Protein AF-A0A2M8KUU0-F1 (afdb_monomer)

Solvent-accessible surface area (backbone atoms only — not comparable to full-atom values): 4617 Å² total; per-residue (Å²): 87,98,78,53,94,86,51,46,75,42,69,41,63,88,51,82,80,48,78,71,33,41,28,40,31,35,44,75,90,42,82,45,80,31,26,34,38,69,60,96,89,40,73,34,36,38,50,60,47,86,94,48,73,73,44,66,68,88,84,36,76,48,77,62,19,28,54,79,47,75,52,75,86,83,132

InterPro domains:
  IPR015927 Peptidase S24/S26A/S26B/S26C [PF00717] (2-67)
  IPR036286 LexA/Signal peptidase-like superfamily [SSF51306] (2-74)
  IPR039418 LexA-like [cd06529] (5-67)
  IPR050077 LexA repressor [PTHR33516] (1-74)

Radius of gyration: 12.54 Å; Cα contacts (8 Å, |Δi|>4): 144; chains: 1; bounding box: 25×26×40 Å

Nearest PDB structures (foldseek):
  6a2r-assembly1_A  TM=8.467E-01  e=1.622E-05  Mycobacterium tuberculosis H37Rv
  6a2s-assembly1_C  TM=8.529E-01  e=1.929E-05  Mycobacterium tuberculosis H37Rv
  2ho0-assembly1_A  TM=8.162E-01  e=3.062E-05  Escherichia coli
  2hnf-assembly1_A  TM=8.123E-01  e=4.587E-05  Escherichia coli
  1jhf-assembly1_B  TM=8.151E-01  e=6.872E-05  Escherichia coli

Organism: NCBI:txid1974854

Secondary structure (DSSP, 8-state):
----TTPEEEEETTPPPPTT-EEEEEETTEEEEEEEEEETTEEEEE-SSTTSPPBPPSS-EEEEEEEEEEE----

Structure (mmCIF, N/CA/C/O backbone):
data_AF-A0A2M8KUU0-F1
#
_entry.id   AF-A0A2M8KUU0-F1
#
loop_
_atom_site.group_PDB
_atom_site.id
_atom_site.type_symbol
_atom_site.label_atom_id
_atom_site.label_alt_id
_atom_site.label_comp_id
_atom_site.label_asym_id
_atom_site.label_entity_id
_atom_site.label_seq_id
_atom_site.pdbx_PDB_ins_code
_atom_site.Cartn_x
_atom_site.Cartn_y
_atom_site.Cartn_z
_atom_site.occupancy
_atom_site.B_iso_or_equiv
_atom_site.auth_seq_id
_atom_site.auth_comp_id
_atom_site.auth_asym_id
_atom_site.auth_atom_id
_atom_site.pdbx_PDB_model_num
ATOM 1 N N . ALA A 1 1 ? 4.491 5.739 -7.414 1.00 60.47 1 ALA A N 1
ATOM 2 C CA . ALA A 1 1 ? 5.013 4.368 -7.199 1.00 60.47 1 ALA A CA 1
ATOM 3 C C . ALA A 1 1 ? 5.253 3.803 -8.574 1.00 60.47 1 ALA A C 1
ATOM 5 O O . ALA A 1 1 ? 4.404 4.000 -9.429 1.00 60.47 1 ALA A O 1
ATOM 6 N N . GLY A 1 2 ? 6.389 3.149 -8.789 1.00 71.62 2 GLY A N 1
ATOM 7 C CA . GLY A 1 2 ? 6.757 2.577 -10.086 1.00 71.62 2 GLY A CA 1
ATOM 8 C C . GLY A 1 2 ? 5.988 1.309 -10.464 1.00 71.62 2 GLY A C 1
ATOM 9 O O . GLY A 1 2 ? 6.503 0.547 -11.271 1.00 71.62 2 GLY A O 1
ATOM 10 N N . VAL A 1 3 ? 4.809 1.079 -9.871 1.00 80.50 3 VAL A N 1
ATOM 11 C CA . VAL A 1 3 ? 3.915 -0.031 -10.219 1.00 80.50 3 VAL A CA 1
ATOM 12 C C . VAL A 1 3 ? 3.033 0.443 -11.362 1.00 80.50 3 VAL A C 1
ATOM 14 O O . VAL A 1 3 ? 2.291 1.414 -11.205 1.00 80.50 3 VAL A O 1
ATOM 17 N N . LEU A 1 4 ? 3.148 -0.211 -12.507 1.00 84.12 4 LEU A N 1
ATOM 18 C CA . LEU A 1 4 ? 2.376 0.078 -13.707 1.00 84.12 4 LEU A CA 1
ATOM 19 C C . LEU A 1 4 ? 1.385 -1.058 -13.989 1.00 84.12 4 LEU A C 1
ATOM 21 O O . LEU A 1 4 ? 1.574 -2.180 -13.513 1.00 84.12 4 LEU A O 1
ATOM 25 N N . PRO A 1 5 ? 0.324 -0.791 -14.767 1.00 85.00 5 PRO A N 1
ATOM 26 C CA . PRO A 1 5 ? -0.552 -1.847 -15.256 1.00 85.00 5 PRO A CA 1
ATOM 27 C C . PRO A 1 5 ? 0.246 -2.952 -15.963 1.00 85.00 5 PRO A C 1
ATOM 29 O O . PRO A 1 5 ? 1.111 -2.663 -16.787 1.00 85.00 5 PRO A O 1
ATOM 32 N N . GLY A 1 6 ? -0.048 -4.211 -15.631 1.00 87.94 6 GLY A N 1
ATOM 33 C CA . GLY A 1 6 ? 0.669 -5.386 -16.146 1.00 87.94 6 GLY A CA 1
ATOM 34 C C . GLY A 1 6 ? 1.825 -5.871 -15.265 1.00 87.94 6 GLY A C 1
ATOM 35 O O . GLY A 1 6 ? 2.350 -6.958 -15.502 1.00 87.94 6 GLY A O 1
ATOM 36 N N . ASP A 1 7 ? 2.193 -5.120 -14.226 1.00 91.69 7 ASP A N 1
ATOM 37 C CA . ASP A 1 7 ? 3.178 -5.567 -13.243 1.00 91.69 7 ASP A CA 1
ATOM 38 C C . ASP A 1 7 ? 2.648 -6.682 -12.343 1.00 91.69 7 ASP A C 1
ATOM 40 O O . ASP A 1 7 ? 1.493 -6.672 -11.912 1.00 91.69 7 ASP A O 1
ATOM 44 N N . MET A 1 8 ? 3.541 -7.594 -11.963 1.00 91.94 8 MET A N 1
ATOM 45 C CA . MET A 1 8 ? 3.280 -8.583 -10.921 1.00 91.94 8 MET A CA 1
ATOM 46 C C . MET A 1 8 ? 3.902 -8.131 -9.600 1.00 91.94 8 MET A C 1
ATOM 48 O O . MET A 1 8 ? 5.108 -7.889 -9.526 1.00 91.94 8 MET A O 1
ATOM 52 N N . ALA A 1 9 ? 3.093 -8.049 -8.543 1.00 91.69 9 ALA A N 1
ATOM 53 C CA . ALA A 1 9 ? 3.554 -7.705 -7.201 1.00 91.69 9 ALA A CA 1
ATOM 54 C C . ALA A 1 9 ? 3.757 -8.954 -6.334 1.00 91.69 9 ALA A C 1
ATOM 56 O O . ALA A 1 9 ? 2.868 -9.797 -6.223 1.00 91.69 9 ALA A O 1
ATOM 57 N N . ILE A 1 10 ? 4.916 -9.048 -5.682 1.00 92.94 10 ILE A N 1
ATOM 58 C CA . ILE A 1 10 ? 5.231 -10.104 -4.715 1.00 92.94 10 ILE A CA 1
ATOM 59 C C . ILE A 1 10 ? 4.867 -9.610 -3.316 1.00 92.94 10 ILE A C 1
ATOM 61 O O . ILE A 1 10 ? 5.410 -8.602 -2.856 1.00 92.94 10 ILE A O 1
ATOM 65 N N . ILE A 1 11 ? 3.949 -10.316 -2.650 1.00 92.31 11 ILE A N 1
ATOM 66 C CA . ILE A 1 11 ? 3.370 -9.916 -1.362 1.00 92.31 11 ILE A CA 1
ATOM 67 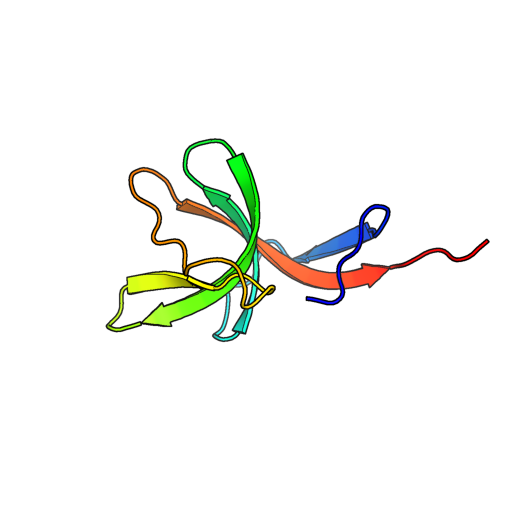C C . ILE A 1 11 ? 3.835 -10.848 -0.242 1.00 92.31 11 ILE A C 1
ATOM 69 O O . ILE A 1 11 ? 3.656 -12.062 -0.319 1.00 92.31 11 ILE A O 1
ATOM 73 N N . GLU A 1 12 ? 4.359 -10.270 0.836 1.00 92.81 12 GLU A N 1
ATOM 74 C CA . GLU A 1 12 ? 4.628 -10.956 2.100 1.00 92.81 12 GLU A CA 1
ATOM 75 C C . GLU A 1 12 ? 3.456 -10.738 3.072 1.00 92.81 12 GLU A C 1
ATOM 77 O O . GLU A 1 12 ? 3.167 -9.606 3.462 1.00 92.81 12 GLU A O 1
ATOM 82 N N . ARG A 1 13 ? 2.770 -11.821 3.469 1.00 86.19 13 ARG A N 1
ATOM 83 C CA . ARG A 1 13 ? 1.560 -11.759 4.318 1.00 86.19 13 ARG A CA 1
ATOM 84 C C . ARG A 1 13 ? 1.836 -11.535 5.809 1.00 86.19 13 ARG A C 1
ATOM 86 O O . ARG A 1 13 ? 0.977 -11.020 6.508 1.00 86.19 13 ARG A O 1
ATOM 93 N N . SER A 1 14 ? 3.004 -11.933 6.310 1.00 73.00 14 SER A N 1
ATOM 94 C CA . SER A 1 14 ? 3.324 -11.958 7.750 1.00 73.00 14 SER A CA 1
ATOM 95 C C . SER A 1 14 ? 4.033 -10.699 8.268 1.00 73.00 14 SER A C 1
ATOM 97 O O . SER A 1 14 ? 4.530 -10.689 9.393 1.00 73.00 14 SER A O 1
ATOM 99 N N . GLY A 1 15 ? 4.113 -9.638 7.462 1.00 66.25 15 GLY A N 1
ATOM 100 C CA . GLY A 1 15 ? 4.782 -8.396 7.838 1.00 66.25 15 GLY A CA 1
ATOM 101 C C . GLY A 1 15 ? 3.810 -7.364 8.400 1.00 66.25 15 GLY A C 1
ATOM 102 O O . GLY A 1 15 ? 2.898 -6.937 7.698 1.00 66.25 15 GLY A O 1
ATOM 103 N N . ASN A 1 16 ? 4.050 -6.891 9.627 1.00 80.06 16 ASN A N 1
ATOM 104 C CA . ASN A 1 16 ? 3.506 -5.597 10.041 1.00 80.06 16 ASN A CA 1
ATOM 105 C C . ASN A 1 16 ? 4.105 -4.516 9.123 1.00 80.06 16 ASN A C 1
ATOM 107 O O . ASN A 1 16 ? 5.337 -4.412 9.068 1.00 80.06 16 ASN A O 1
ATOM 111 N N . PRO A 1 17 ? 3.283 -3.717 8.420 1.00 86.38 17 PRO A N 1
ATOM 112 C CA . PRO A 1 17 ? 3.787 -2.669 7.545 1.00 86.38 17 PRO A CA 1
ATOM 113 C C . PRO A 1 17 ? 4.614 -1.652 8.325 1.00 86.38 17 PRO A C 1
ATOM 115 O O . PRO A 1 17 ? 4.211 -1.193 9.401 1.00 86.38 17 PRO A O 1
ATOM 118 N N . ARG A 1 18 ? 5.770 -1.287 7.779 1.00 88.25 18 ARG A N 1
ATOM 119 C CA . ARG A 1 18 ? 6.601 -0.198 8.291 1.00 88.25 18 ARG A CA 1
ATOM 120 C C . ARG A 1 18 ? 6.273 1.095 7.561 1.00 88.25 18 ARG A C 1
ATOM 122 O O . ARG A 1 18 ? 5.644 1.093 6.505 1.00 88.25 18 ARG A O 1
ATOM 129 N N . GLU A 1 19 ? 6.691 2.213 8.143 1.00 87.81 19 GLU A N 1
ATOM 130 C CA . GLU A 1 19 ? 6.541 3.521 7.509 1.00 87.81 19 GLU A CA 1
ATOM 131 C C . GLU A 1 19 ? 7.112 3.488 6.086 1.00 87.81 19 GLU A C 1
ATOM 133 O O . GLU A 1 19 ? 8.213 2.990 5.857 1.00 87.81 19 GLU A O 1
ATOM 138 N N . SER A 1 20 ? 6.354 4.021 5.132 1.00 86.62 20 SER A N 1
ATOM 139 C CA . SER A 1 20 ? 6.679 4.032 3.707 1.00 86.62 20 SER A CA 1
ATOM 140 C C . SER A 1 20 ? 6.658 2.686 2.967 1.00 86.62 20 SER A C 1
ATOM 142 O O . SER A 1 20 ? 6.911 2.693 1.757 1.00 86.62 20 SER A O 1
ATOM 144 N N . ASP A 1 21 ? 6.296 1.566 3.598 1.00 90.25 21 ASP A N 1
ATOM 145 C CA . ASP A 1 21 ? 6.080 0.296 2.889 1.00 90.25 21 ASP A CA 1
ATOM 146 C C . ASP A 1 21 ? 4.905 0.407 1.908 1.00 90.25 21 ASP A C 1
ATOM 148 O O . ASP A 1 21 ? 3.935 1.119 2.155 1.00 90.25 21 ASP A O 1
ATOM 152 N N . ILE A 1 22 ? 4.957 -0.305 0.781 1.00 90.25 22 ILE A N 1
ATOM 153 C CA . ILE A 1 22 ? 3.787 -0.437 -0.096 1.00 90.25 22 ILE A CA 1
ATOM 154 C C . ILE A 1 22 ? 2.988 -1.640 0.393 1.00 90.25 22 ILE A C 1
ATOM 156 O O . ILE A 1 22 ? 3.532 -2.734 0.500 1.00 90.25 22 ILE A O 1
ATOM 160 N N . VAL A 1 23 ? 1.704 -1.449 0.669 1.00 91.25 23 VAL A N 1
ATOM 161 C CA . VAL A 1 23 ? 0.817 -2.503 1.165 1.00 91.25 23 VAL A CA 1
ATOM 162 C C . VAL A 1 23 ? -0.255 -2.844 0.150 1.00 91.25 23 VAL A C 1
ATOM 164 O O . VAL A 1 23 ? -0.762 -1.965 -0.550 1.00 91.25 23 VAL A O 1
ATOM 167 N N . LEU A 1 24 ? -0.618 -4.123 0.115 1.00 91.50 24 LEU A N 1
ATOM 168 C CA . LEU A 1 24 ? -1.884 -4.562 -0.445 1.00 91.50 24 LEU A CA 1
ATOM 169 C C . LEU A 1 24 ? -2.945 -4.427 0.640 1.00 91.50 24 LEU A C 1
ATOM 171 O O . LEU A 1 24 ? -2.89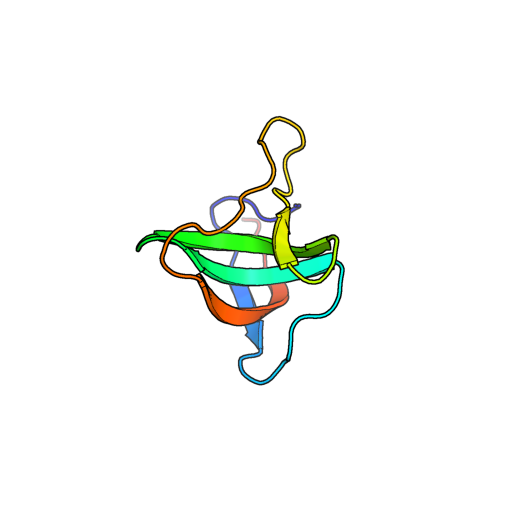6 -5.121 1.658 1.00 91.50 24 LEU A O 1
ATOM 175 N N . ALA A 1 25 ? -3.889 -3.526 0.414 1.00 89.81 25 ALA A N 1
ATOM 176 C CA . ALA A 1 25 ? -4.969 -3.248 1.339 1.00 89.81 25 ALA A CA 1
ATOM 177 C C . ALA A 1 25 ? -6.318 -3.333 0.633 1.00 89.81 25 ALA A C 1
ATOM 179 O O . ALA A 1 25 ? -6.428 -3.058 -0.564 1.00 89.81 25 ALA A O 1
ATOM 180 N N . ARG A 1 26 ? -7.344 -3.687 1.399 1.00 90.06 26 ARG A N 1
ATOM 181 C CA . ARG A 1 26 ? -8.736 -3.480 1.029 1.00 90.06 26 ARG A CA 1
ATOM 182 C C . ARG A 1 26 ? -9.273 -2.321 1.857 1.00 90.06 26 ARG A C 1
ATOM 184 O O . ARG A 1 26 ? -9.153 -2.349 3.081 1.00 90.06 26 ARG A O 1
ATOM 191 N N . VAL A 1 27 ? -9.782 -1.302 1.179 1.00 87.44 27 VAL A N 1
ATOM 192 C CA . VAL A 1 27 ? -10.283 -0.059 1.774 1.00 87.44 27 VAL A CA 1
ATOM 193 C C . VAL A 1 27 ? -11.707 0.127 1.300 1.00 87.44 27 VAL A C 1
ATOM 195 O O . VAL A 1 27 ? -11.926 0.158 0.092 1.00 87.44 27 VAL A O 1
ATOM 198 N N . ASP A 1 28 ? -12.652 0.205 2.234 1.00 85.88 28 ASP A N 1
ATOM 199 C CA . ASP A 1 28 ? -14.073 0.445 1.948 1.00 85.88 28 ASP A CA 1
ATOM 200 C C . ASP A 1 28 ? -14.612 -0.455 0.803 1.00 85.88 28 ASP A C 1
ATOM 202 O O . ASP A 1 28 ? -15.322 -0.027 -0.103 1.00 85.88 28 ASP A O 1
ATOM 206 N N . GLY A 1 29 ? -14.212 -1.735 0.813 1.00 85.31 29 GLY A N 1
ATOM 207 C CA . GLY A 1 29 ? -14.613 -2.744 -0.173 1.00 85.31 29 GLY A CA 1
ATOM 208 C C . GLY A 1 29 ? -13.706 -2.892 -1.403 1.00 85.31 29 GLY A C 1
ATOM 209 O O . GLY A 1 29 ? -13.737 -3.962 -2.024 1.00 85.31 29 GLY A O 1
ATOM 210 N N . GLU A 1 30 ? -12.840 -1.921 -1.705 1.00 86.88 30 GLU 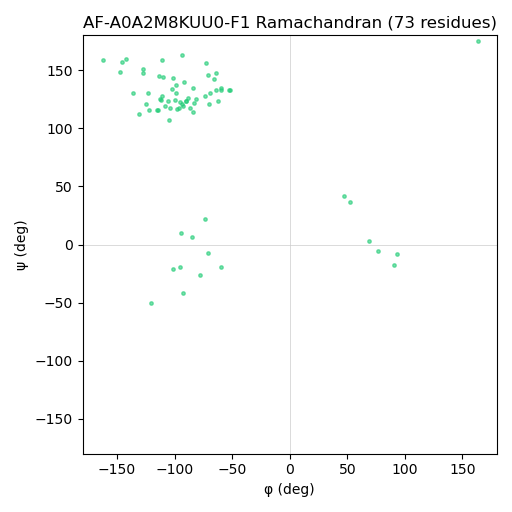A N 1
ATOM 211 C CA . GLU A 1 30 ? -11.980 -1.899 -2.897 1.00 86.88 30 GLU A CA 1
ATOM 212 C C . GLU A 1 30 ? -10.529 -2.312 -2.622 1.00 86.88 30 GLU A C 1
ATOM 214 O O . GLU A 1 30 ? -9.937 -1.979 -1.596 1.00 86.88 30 GLU A O 1
ATOM 219 N N . TRP A 1 31 ? -9.917 -3.021 -3.574 1.00 87.62 31 TRP A N 1
ATOM 220 C CA . TRP A 1 31 ? -8.514 -3.427 -3.490 1.00 87.62 31 TRP A CA 1
ATOM 221 C C . TRP A 1 31 ? -7.576 -2.330 -3.970 1.00 87.62 31 TRP A C 1
ATOM 223 O O . TRP A 1 31 ? -7.761 -1.744 -5.036 1.00 87.62 31 TRP A O 1
ATOM 233 N N . THR A 1 32 ? -6.510 -2.086 -3.211 1.00 87.38 32 THR A N 1
ATOM 234 C CA . THR A 1 32 ? -5.568 -1.023 -3.530 1.00 87.38 32 THR A CA 1
ATOM 235 C C . THR A 1 32 ? -4.135 -1.347 -3.124 1.00 87.38 32 THR A C 1
ATOM 237 O O . THR A 1 32 ? -3.874 -2.021 -2.128 1.00 87.38 32 THR A O 1
ATOM 240 N N . LEU A 1 33 ? -3.190 -0.814 -3.902 1.00 88.62 33 LEU A N 1
ATOM 241 C CA . LEU A 1 33 ? -1.785 -0.704 -3.523 1.00 88.62 33 LEU A CA 1
ATOM 242 C C . LEU A 1 33 ? -1.504 0.746 -3.137 1.00 88.62 33 LEU A C 1
ATOM 244 O O . LEU A 1 33 ? -1.658 1.666 -3.953 1.00 88.62 33 LEU A O 1
ATOM 248 N N . LYS A 1 34 ? -1.116 0.963 -1.883 1.00 88.31 34 LYS A N 1
ATOM 249 C CA . LYS A 1 34 ? -0.829 2.295 -1.336 1.00 88.31 34 LYS A CA 1
ATOM 250 C C . LYS A 1 34 ? 0.359 2.242 -0.395 1.00 88.31 34 LYS A C 1
ATOM 252 O O . LYS A 1 34 ? 0.738 1.176 0.082 1.00 88.31 34 LYS A O 1
ATOM 257 N N . ARG A 1 35 ? 0.970 3.401 -0.162 1.00 89.75 35 ARG A N 1
ATOM 258 C CA . ARG A 1 35 ? 2.066 3.511 0.789 1.00 89.75 35 ARG A CA 1
ATOM 259 C C . ARG A 1 35 ? 1.485 3.621 2.195 1.00 89.75 35 ARG A C 1
ATOM 261 O O . ARG A 1 35 ? 0.655 4.488 2.452 1.00 89.75 35 ARG A O 1
ATOM 268 N N . TRP A 1 36 ? 1.913 2.732 3.073 1.00 88.62 36 TRP A N 1
ATOM 269 C CA . TRP A 1 36 ? 1.588 2.751 4.484 1.00 88.62 36 TRP A CA 1
ATOM 270 C C . TRP A 1 36 ? 2.279 3.924 5.167 1.00 88.62 36 TRP A C 1
ATOM 272 O O . TRP A 1 36 ? 3.486 4.122 5.009 1.00 88.62 36 TRP A O 1
ATOM 282 N N . SER A 1 37 ? 1.515 4.687 5.937 1.00 89.31 37 SER A N 1
ATOM 283 C CA . SER A 1 37 ? 2.042 5.737 6.793 1.00 89.31 37 SER A CA 1
ATOM 284 C C . SER A 1 37 ? 1.218 5.840 8.072 1.00 89.31 37 SER A C 1
ATOM 286 O O . SER A 1 37 ? 0.057 5.416 8.125 1.00 89.31 37 SER A O 1
ATOM 288 N N . ARG A 1 38 ? 1.820 6.385 9.126 1.00 85.38 38 ARG A N 1
ATOM 289 C CA . ARG A 1 38 ? 1.120 6.741 10.361 1.00 85.38 38 ARG A CA 1
ATOM 290 C C . ARG A 1 38 ? 1.303 8.219 10.673 1.00 85.38 38 ARG A C 1
ATOM 292 O O . ARG A 1 38 ? 2.401 8.655 11.002 1.00 85.38 38 ARG A O 1
ATOM 299 N N . ILE A 1 39 ? 0.206 8.974 10.655 1.00 82.62 39 ILE A N 1
ATOM 300 C CA . ILE A 1 39 ? 0.181 10.394 11.027 1.00 82.62 39 ILE A CA 1
ATOM 301 C C . ILE A 1 39 ? -0.627 10.532 12.316 1.00 82.62 39 ILE A C 1
ATOM 303 O O . ILE A 1 39 ? -1.766 10.078 12.393 1.00 82.62 39 ILE A O 1
ATOM 307 N N . ASN A 1 40 ? -0.038 11.138 13.352 1.00 82.81 40 ASN A N 1
ATOM 308 C CA . ASN A 1 40 ? -0.679 11.328 14.664 1.00 82.81 40 ASN A CA 1
ATOM 309 C C . ASN A 1 40 ? -1.258 10.028 15.265 1.00 82.81 40 ASN A C 1
ATOM 311 O O . ASN A 1 40 ? -2.330 10.026 15.865 1.00 82.81 40 ASN A O 1
ATOM 315 N N . GLY A 1 41 ? -0.575 8.898 15.051 1.00 79.69 41 GLY A N 1
ATOM 316 C CA . GLY A 1 41 ? -1.014 7.579 15.520 1.00 79.69 41 GLY A CA 1
ATOM 317 C C . GLY A 1 41 ? -2.137 6.932 14.699 1.00 79.69 41 GLY A C 1
ATOM 318 O O . GLY A 1 41 ? -2.451 5.767 14.936 1.00 79.69 41 GLY A O 1
ATOM 319 N N . LYS A 1 42 ? -2.703 7.630 13.706 1.00 81.31 42 LYS A N 1
ATOM 320 C CA . LYS A 1 42 ? -3.694 7.080 12.776 1.00 81.31 42 LYS A CA 1
ATOM 321 C C . LYS A 1 42 ? -3.017 6.522 11.536 1.00 81.31 42 LYS A C 1
ATOM 323 O O . LYS A 1 42 ? -2.066 7.102 11.015 1.00 81.31 42 LYS A O 1
ATOM 328 N N . VAL A 1 43 ? -3.518 5.386 11.069 1.00 82.62 43 VAL A N 1
ATOM 329 C CA . VAL A 1 43 ? -3.073 4.788 9.812 1.00 82.62 43 VAL A CA 1
ATOM 330 C C . VAL A 1 43 ? -3.634 5.599 8.657 1.00 82.62 43 VAL A C 1
ATOM 332 O O . VAL A 1 43 ? -4.843 5.805 8.575 1.00 82.62 43 VAL A O 1
ATOM 335 N N . VAL A 1 44 ? -2.754 6.012 7.753 1.00 83.19 44 VAL A N 1
ATOM 336 C CA . VAL A 1 44 ? -3.127 6.704 6.524 1.00 83.19 44 VAL A CA 1
ATOM 337 C C . VAL A 1 44 ? -2.494 6.006 5.327 1.00 83.19 44 VAL A C 1
ATOM 339 O O . VAL A 1 44 ? -1.399 5.440 5.408 1.00 83.19 44 VAL A O 1
ATOM 342 N N . LEU A 1 45 ? -3.188 6.041 4.196 1.00 80.69 45 LEU A N 1
ATOM 343 C CA . LEU A 1 45 ? -2.695 5.502 2.939 1.00 80.69 45 LEU A CA 1
ATOM 344 C C . LEU A 1 45 ? -2.278 6.653 2.036 1.00 80.69 45 LEU A C 1
ATOM 346 O O . LEU A 1 45 ? -3.105 7.377 1.478 1.00 80.69 45 LEU A O 1
ATOM 350 N N . VAL A 1 46 ? -0.967 6.811 1.877 1.00 81.06 46 VAL A N 1
ATOM 351 C CA . VAL A 1 46 ? -0.402 7.860 1.034 1.00 81.06 46 VAL A CA 1
ATOM 352 C C . VAL A 1 46 ? -0.412 7.365 -0.414 1.00 81.06 46 VAL A C 1
ATOM 354 O O . VAL A 1 46 ? 0.169 6.310 -0.723 1.00 81.06 46 VAL A O 1
ATOM 357 N N . PRO A 1 47 ? -1.077 8.080 -1.336 1.00 76.19 47 PRO A N 1
ATOM 358 C CA . PRO A 1 47 ? -1.013 7.741 -2.740 1.00 76.19 47 PRO A CA 1
ATOM 359 C C . PRO A 1 47 ? 0.402 7.968 -3.239 1.00 76.19 47 PRO A C 1
ATOM 361 O O . PRO A 1 47 ? 1.093 8.922 -2.897 1.00 76.19 47 PRO A O 1
ATOM 364 N N . ALA A 1 48 ? 0.839 7.079 -4.114 1.00 70.31 48 ALA A N 1
ATOM 365 C CA . ALA A 1 48 ? 2.154 7.205 -4.702 1.00 70.31 48 ALA A CA 1
ATOM 366 C C . ALA A 1 48 ? 2.174 8.132 -5.934 1.00 70.31 48 ALA A C 1
ATOM 368 O O . ALA A 1 48 ? 3.198 8.188 -6.617 1.00 70.31 48 ALA A O 1
ATOM 369 N N . ASN A 1 49 ? 1.046 8.790 -6.224 1.00 73.19 49 ASN A N 1
ATOM 370 C CA . ASN A 1 49 ? 0.885 9.870 -7.187 1.00 73.19 49 ASN A CA 1
ATOM 371 C C . ASN A 1 49 ? 0.506 11.145 -6.400 1.00 73.19 49 ASN A C 1
ATOM 373 O O . ASN A 1 49 ? -0.569 11.149 -5.798 1.00 73.19 49 ASN A O 1
ATOM 377 N N . PRO A 1 50 ? 1.344 12.200 -6.404 1.00 69.56 50 PRO A N 1
ATOM 378 C CA . PRO A 1 50 ? 1.094 13.440 -5.662 1.00 69.56 50 PRO A CA 1
ATOM 379 C C . PRO A 1 50 ? -0.190 14.182 -6.050 1.00 69.56 50 PRO A C 1
ATOM 381 O O . PRO A 1 50 ? -0.673 14.994 -5.272 1.00 69.56 50 PRO A O 1
ATOM 384 N N . ALA A 1 51 ? -0.751 13.913 -7.234 1.00 74.94 51 ALA A N 1
ATOM 385 C CA . ALA A 1 51 ? -2.010 14.514 -7.672 1.00 74.94 51 ALA A CA 1
ATOM 386 C C . ALA A 1 51 ? -3.245 13.982 -6.918 1.00 74.94 51 ALA A C 1
ATOM 388 O O . ALA A 1 51 ? -4.344 14.490 -7.119 1.00 74.94 51 ALA A O 1
ATOM 389 N N . TYR A 1 52 ? -3.089 12.954 -6.080 1.00 72.06 52 TYR A N 1
ATOM 390 C CA . TYR A 1 52 ? -4.183 12.341 -5.331 1.00 72.06 52 TYR A CA 1
ATOM 391 C C . TYR A 1 52 ? -4.059 12.663 -3.834 1.00 72.06 52 TYR A C 1
ATOM 393 O O . TYR A 1 52 ? -2.941 12.719 -3.316 1.00 72.06 52 TYR A O 1
ATOM 401 N N . PRO A 1 53 ? -5.183 12.857 -3.121 1.00 78.44 53 PRO A N 1
ATOM 402 C CA . PRO A 1 53 ? -5.168 13.126 -1.688 1.00 78.44 53 PRO A CA 1
ATOM 403 C C . PRO A 1 53 ? -4.820 11.873 -0.875 1.00 78.44 53 PRO A C 1
ATOM 405 O O . PRO A 1 53 ? -5.033 10.740 -1.314 1.00 78.44 53 PRO A O 1
ATOM 408 N N . ILE A 1 54 ? -4.307 12.087 0.338 1.00 81.62 54 ILE A N 1
ATOM 409 C CA . ILE A 1 54 ? -4.124 11.025 1.335 1.00 81.62 54 ILE A CA 1
ATOM 410 C C . ILE A 1 54 ? -5.490 10.413 1.650 1.00 81.62 54 ILE A C 1
ATOM 412 O O . ILE A 1 54 ? -6.463 11.135 1.866 1.00 81.62 54 ILE A O 1
ATOM 416 N N . ILE A 1 55 ?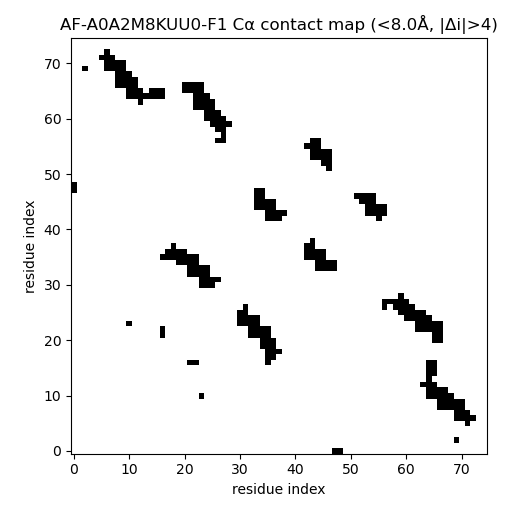 -5.555 9.083 1.666 1.00 77.75 55 ILE A N 1
ATOM 417 C CA . ILE A 1 55 ? -6.780 8.354 1.984 1.00 77.75 55 ILE A CA 1
ATOM 418 C C . ILE A 1 55 ? -6.720 7.953 3.456 1.00 77.75 55 ILE A C 1
ATOM 420 O O . ILE A 1 55 ? -5.854 7.174 3.865 1.00 77.75 55 ILE A O 1
ATOM 424 N N . GLU A 1 56 ? -7.655 8.485 4.237 1.00 79.50 56 GLU A N 1
ATOM 425 C CA . GLU A 1 56 ? -7.995 7.960 5.556 1.00 79.50 56 GLU A CA 1
ATOM 426 C C . GLU A 1 56 ? -9.166 6.980 5.385 1.00 79.50 56 GLU A C 1
ATOM 428 O O . GLU A 1 56 ? -10.205 7.382 4.852 1.00 79.50 56 GLU A O 1
ATOM 433 N N . PRO A 1 57 ? -9.014 5.701 5.766 1.00 76.31 57 PRO A N 1
ATOM 434 C CA . PRO A 1 57 ? -10.106 4.734 5.679 1.00 76.31 57 PRO A CA 1
ATOM 435 C C . PRO A 1 57 ? -11.251 5.149 6.610 1.00 76.31 57 PRO A C 1
ATOM 437 O O . PRO A 1 57 ? -11.008 5.501 7.768 1.00 76.31 57 PRO A O 1
ATOM 440 N N . LYS A 1 58 ? -12.489 5.131 6.104 1.00 76.50 58 LYS A N 1
ATOM 441 C CA . LYS A 1 58 ? -13.661 5.605 6.856 1.00 76.50 58 LYS A CA 1
ATOM 442 C C . LYS A 1 58 ? -14.357 4.492 7.622 1.00 76.50 58 LYS A C 1
ATOM 444 O O . LYS A 1 58 ? -14.755 4.716 8.762 1.00 76.50 58 LYS A O 1
ATOM 449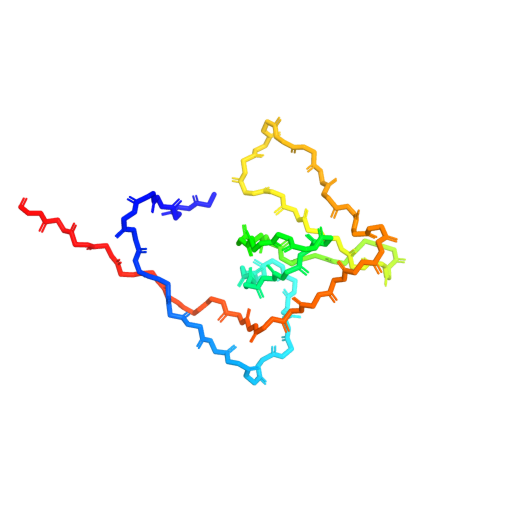 N N . GLU A 1 59 ? -14.495 3.321 7.008 1.00 79.00 59 GLU A N 1
ATOM 450 C CA . GLU A 1 59 ? -15.248 2.206 7.586 1.00 79.00 59 GLU A CA 1
ATOM 451 C C . GLU A 1 59 ? -14.365 0.977 7.772 1.00 79.00 59 GLU A C 1
ATOM 453 O O . GLU A 1 59 ? -14.302 0.423 8.870 1.00 79.00 59 GLU A O 1
ATOM 458 N N . GLU A 1 60 ? -13.634 0.577 6.728 1.00 82.12 60 GLU A N 1
ATOM 459 C CA . GLU A 1 60 ? -12.827 -0.640 6.759 1.00 82.12 60 GLU A CA 1
ATOM 460 C C . GLU A 1 60 ? -11.438 -0.417 6.155 1.00 82.12 60 GLU A C 1
ATOM 462 O O . GLU A 1 60 ? -11.284 0.066 5.031 1.00 82.12 60 GLU A O 1
ATOM 467 N N . LEU A 1 61 ? -10.412 -0.849 6.892 1.00 85.75 61 LEU A N 1
ATOM 468 C CA . LEU A 1 61 ? -9.065 -1.037 6.373 1.00 85.75 61 LEU A CA 1
ATOM 469 C C . LEU A 1 61 ? -8.549 -2.414 6.776 1.00 85.75 61 LEU A C 1
ATOM 471 O O . LEU A 1 61 ? -8.208 -2.642 7.937 1.00 85.75 61 LEU A O 1
ATOM 475 N N . THR A 1 62 ? -8.374 -3.278 5.782 1.00 88.75 62 THR A N 1
ATOM 476 C CA . THR A 1 62 ? -7.737 -4.582 5.962 1.00 88.75 62 THR A CA 1
ATOM 477 C C . THR A 1 62 ? -6.441 -4.624 5.165 1.00 88.75 62 THR A C 1
ATOM 479 O O . THR A 1 62 ? -6.451 -4.559 3.936 1.00 88.75 62 THR A O 1
ATOM 482 N N . VAL A 1 63 ? -5.303 -4.742 5.854 1.00 89.62 63 VAL A N 1
ATOM 483 C CA . VAL A 1 63 ? -3.999 -4.944 5.208 1.00 89.62 63 VAL A CA 1
ATOM 484 C C . VAL A 1 63 ? -3.733 -6.436 5.053 1.00 89.62 63 VAL A C 1
ATOM 486 O O . VAL A 1 63 ? -3.709 -7.172 6.033 1.00 89.62 63 VAL A O 1
ATOM 489 N N . TYR A 1 64 ? -3.495 -6.870 3.818 1.00 90.94 64 TYR A N 1
ATOM 490 C CA . TYR A 1 64 ? -3.254 -8.274 3.476 1.00 90.94 64 TYR A CA 1
ATOM 491 C C . TYR A 1 64 ? -1.771 -8.636 3.403 1.00 90.94 64 TYR A C 1
ATOM 493 O O . TYR A 1 64 ? -1.420 -9.814 3.457 1.00 90.94 64 TYR A O 1
ATOM 501 N N . GLY A 1 65 ?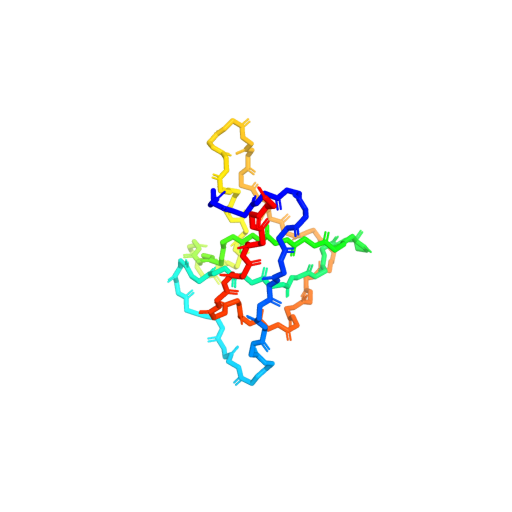 -0.898 -7.644 3.246 1.00 92.88 65 GLY A N 1
ATOM 502 C CA . GLY A 1 65 ? 0.540 -7.858 3.243 1.00 92.88 65 GLY A CA 1
ATOM 503 C C . GLY A 1 65 ? 1.322 -6.691 2.662 1.00 92.88 65 GLY A C 1
ATOM 504 O O . GLY A 1 65 ? 0.759 -5.718 2.153 1.00 92.88 65 GLY A O 1
ATOM 505 N N . VAL A 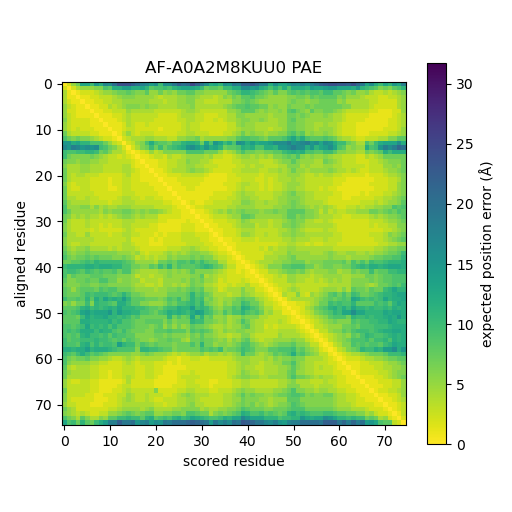1 66 ? 2.641 -6.819 2.732 1.00 92.81 66 VAL A N 1
ATOM 506 C CA . VAL A 1 66 ? 3.603 -5.825 2.254 1.00 92.81 66 VAL A CA 1
ATOM 507 C C . VAL A 1 66 ? 4.170 -6.271 0.910 1.00 92.81 66 VAL A C 1
ATOM 509 O O . VAL A 1 66 ? 4.572 -7.421 0.740 1.00 92.81 66 VAL A O 1
ATOM 512 N N . VAL A 1 67 ? 4.226 -5.358 -0.055 1.00 91.88 67 VAL A N 1
ATOM 513 C CA . VAL A 1 67 ? 4.901 -5.573 -1.335 1.00 91.88 67 VAL A CA 1
ATOM 514 C C . VAL A 1 67 ? 6.408 -5.604 -1.092 1.00 91.88 67 VAL A C 1
ATOM 516 O O . VAL A 1 67 ? 6.992 -4.624 -0.630 1.00 91.88 67 VAL A O 1
ATOM 519 N N . ARG A 1 68 ? 7.051 -6.719 -1.441 1.00 92.50 68 ARG A N 1
ATOM 520 C CA . ARG A 1 68 ? 8.511 -6.890 -1.351 1.00 92.50 68 ARG A CA 1
ATOM 521 C C . ARG A 1 68 ? 9.227 -6.751 -2.683 1.00 92.50 68 ARG A C 1
ATOM 523 O O . ARG A 1 68 ? 10.417 -6.460 -2.703 1.00 92.50 68 ARG A O 1
ATOM 530 N N . GLY A 1 69 ? 8.513 -6.922 -3.787 1.00 91.19 69 GLY A N 1
ATOM 531 C CA . GLY A 1 69 ? 9.092 -6.803 -5.115 1.00 91.19 69 GLY A CA 1
ATOM 532 C C . GLY A 1 69 ? 8.037 -6.604 -6.186 1.00 91.19 69 GLY A C 1
ATOM 533 O O . GLY A 1 69 ? 6.866 -6.937 -5.996 1.00 91.19 69 GLY A O 1
ATOM 534 N N . ILE A 1 70 ? 8.486 -6.066 -7.314 1.00 92.12 70 ILE A N 1
ATOM 535 C CA . ILE A 1 70 ? 7.707 -5.933 -8.539 1.00 92.12 70 ILE A CA 1
ATOM 536 C C . ILE A 1 70 ? 8.478 -6.635 -9.651 1.00 92.12 70 ILE A C 1
ATOM 538 O O . ILE A 1 70 ? 9.668 -6.386 -9.836 1.00 92.12 70 ILE A O 1
ATOM 542 N N . VAL A 1 71 ? 7.793 -7.497 -10.393 1.00 93.50 71 VAL A N 1
ATOM 543 C CA . VAL A 1 71 ? 8.311 -8.123 -11.606 1.00 93.50 71 VAL A CA 1
ATOM 544 C C . VAL A 1 71 ? 7.586 -7.497 -12.789 1.00 93.50 71 VAL A C 1
ATOM 546 O O . VAL A 1 71 ? 6.363 -7.599 -12.899 1.00 93.50 71 VAL A O 1
ATOM 549 N N . ARG A 1 72 ? 8.353 -6.859 -13.679 1.00 93.06 72 ARG A N 1
ATOM 550 C CA . ARG A 1 72 ? 7.857 -6.339 -14.954 1.00 93.06 72 ARG A CA 1
ATOM 551 C C . ARG A 1 72 ? 8.459 -7.139 -16.095 1.00 93.06 72 ARG A C 1
ATOM 553 O O . ARG A 1 72 ? 9.680 -7.231 -16.216 1.00 93.06 72 ARG A O 1
ATOM 560 N N . LYS A 1 73 ? 7.597 -7.697 -16.938 1.00 89.88 73 LYS A N 1
ATOM 561 C CA . LYS A 1 73 ? 8.003 -8.379 -18.164 1.00 89.88 73 LYS A CA 1
ATOM 562 C C . LYS A 1 73 ? 8.049 -7.362 -19.303 1.00 89.88 73 LYS A C 1
ATOM 564 O O . LYS A 1 73 ? 7.045 -6.715 -19.577 1.00 89.88 73 LYS A O 1
ATOM 569 N N . TYR A 1 74 ? 9.197 -7.246 -19.956 1.00 82.56 74 TYR A N 1
ATOM 570 C CA . TYR A 1 74 ? 9.343 -6.542 -21.229 1.00 82.56 74 TYR A CA 1
ATOM 571 C C . TYR A 1 74 ? 9.335 -7.598 -22.344 1.00 82.56 74 TYR A C 1
ATOM 573 O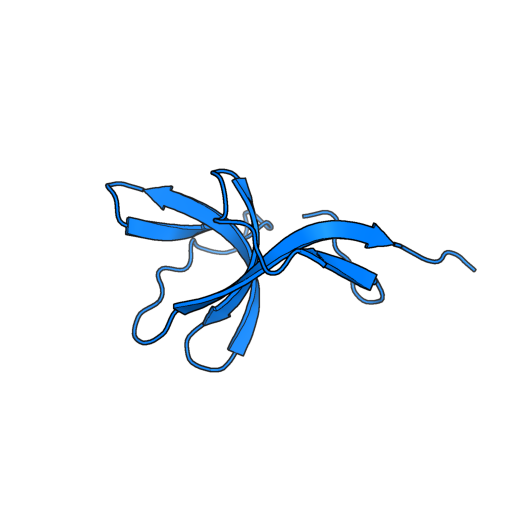 O . TYR A 1 74 ? 9.890 -8.682 -22.144 1.00 82.56 74 TYR A O 1
ATOM 581 N N . GLN A 1 75 ? 8.631 -7.332 -23.446 1.00 71.06 75 GLN A N 1
ATOM 582 C CA . GLN A 1 75 ? 8.632 -8.186 -24.640 1.00 71.06 75 GLN A CA 1
ATOM 583 C C . GLN A 1 75 ? 9.652 -7.681 -25.649 1.00 71.06 75 GLN A C 1
ATOM 585 O O . GLN A 1 75 ? 9.796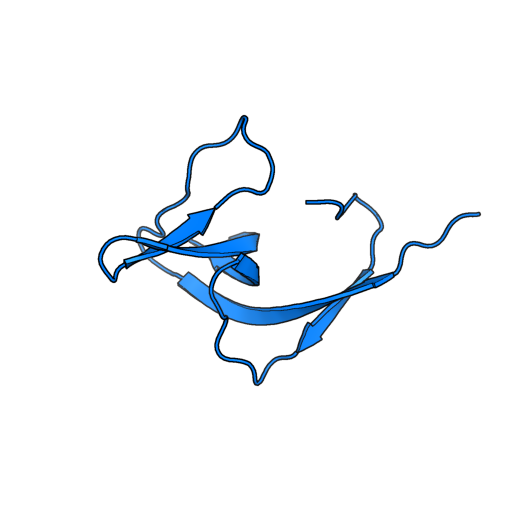 -6.442 -25.744 1.00 71.06 75 GLN A O 1
#

Foldseek 3Di:
DPDDPPKDFDWDQPDDADQQFWFFKQAPNDTDTFGWHADPNATWGHHPDPVDDIDRRDPDIDTRGTTPDIDDDDD

Sequence (75 aa):
AGVLPGDMAIIERSGNPRESDIVLARVDGEWTLKRWSRINGKVVLVPANPAYPIIEPKEELTVYGVVRGIVRKYQ

pLDDT: mean 84.42, std 7.34, range [60.47, 93.5]

Mean predicted aligned error: 5.37 Å